Protein AF-A0A1I8JMA1-F1 (afdb_monomer_lite)

pLDDT: mean 85.87, std 7.34, range [54.97, 94.5]

Foldseek 3Di:
DDFPLVVQVVVCVVPVDHQPQWWKDFPHDIHHCVVGRGPDCVVVPDDPPGDIDIGGNNPFDWDQQAAQPPSDNPNVQTWTQAPLRHTHGQARLQVQLVVCLVVLHLWAAQPHDDPVDGPDGHRDTDDVVVSVVSHPDDPVRNVVSVVSNVVSVVVVD

Radius of gyration: 19.61 Å; chains: 1; bounding box: 49×27×53 Å

Structure (mmCIF, N/CA/C/O backbone):
data_AF-A0A1I8JMA1-F1
#
_entry.id   AF-A0A1I8JMA1-F1
#
loop_
_atom_site.group_PDB
_atom_site.id
_atom_site.type_symbol
_atom_site.label_ato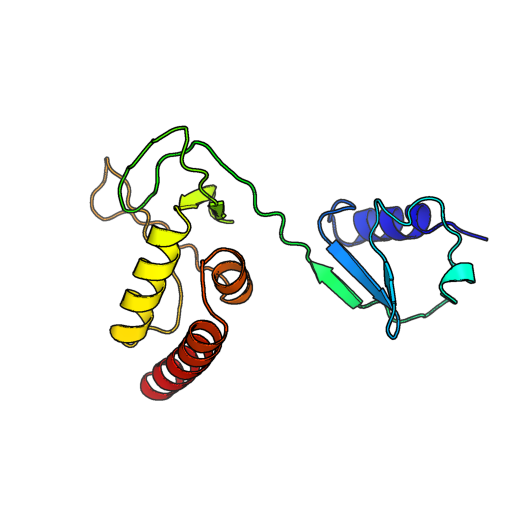m_id
_atom_site.label_alt_id
_atom_site.label_comp_id
_atom_site.label_asym_id
_atom_site.label_entity_id
_atom_site.label_seq_id
_atom_site.pdbx_PDB_ins_code
_atom_site.Cartn_x
_atom_site.Cartn_y
_atom_site.Cartn_z
_atom_site.occupancy
_atom_site.B_iso_or_equiv
_atom_site.auth_seq_id
_atom_site.auth_comp_id
_atom_site.auth_asym_id
_atom_site.auth_atom_id
_atom_site.pdbx_PDB_model_num
ATOM 1 N N . ASP A 1 1 ? -21.280 -0.198 33.972 1.00 77.19 1 ASP A N 1
ATOM 2 C CA . ASP A 1 1 ? -21.163 -0.026 32.520 1.00 77.19 1 ASP A CA 1
ATOM 3 C C . ASP A 1 1 ? -19.710 -0.253 32.118 1.00 77.19 1 ASP A C 1
ATOM 5 O O . ASP A 1 1 ? -18.840 0.169 32.873 1.00 77.19 1 ASP A O 1
ATOM 9 N N . ALA A 1 2 ? -19.449 -0.993 31.041 1.00 86.31 2 ALA A N 1
ATOM 10 C CA . ALA A 1 2 ? -18.079 -1.304 30.620 1.00 86.31 2 ALA A CA 1
ATOM 11 C C . ALA A 1 2 ? -17.525 -0.194 29.715 1.00 86.31 2 ALA A C 1
ATOM 13 O O . ALA A 1 2 ? -18.282 0.509 29.046 1.00 86.31 2 ALA A O 1
ATOM 14 N N . GLN A 1 3 ? -16.206 -0.015 29.721 1.00 92.31 3 GLN A N 1
ATOM 15 C CA . GLN A 1 3 ? -15.557 1.037 28.939 1.00 92.31 3 GLN A CA 1
ATOM 16 C C . GLN A 1 3 ? -15.124 0.517 27.566 1.00 92.31 3 GLN A C 1
ATOM 18 O O . GLN A 1 3 ? -14.961 -0.689 27.360 1.00 92.31 3 GLN A O 1
ATOM 23 N N . ILE A 1 4 ? -14.871 1.431 26.627 1.00 90.50 4 ILE A N 1
ATOM 24 C CA . ILE A 1 4 ? -14.329 1.090 25.304 1.00 90.50 4 ILE A CA 1
ATOM 25 C C . ILE A 1 4 ? -13.026 0.285 25.425 1.00 90.50 4 ILE A C 1
ATOM 27 O O . ILE A 1 4 ? -12.851 -0.696 24.704 1.00 90.50 4 ILE A O 1
ATOM 31 N N . LYS A 1 5 ? -12.144 0.601 26.383 1.00 91.50 5 LYS A N 1
ATOM 32 C CA . LYS A 1 5 ? -10.914 -0.183 26.605 1.00 91.50 5 LYS A CA 1
ATOM 33 C C . LYS A 1 5 ? -11.162 -1.658 26.943 1.00 91.50 5 LYS A C 1
ATOM 35 O O . LYS A 1 5 ? -10.370 -2.515 26.560 1.00 91.50 5 LYS A O 1
ATOM 40 N N . ASP A 1 6 ? -12.267 -1.973 27.623 1.00 91.69 6 ASP A N 1
ATOM 41 C CA . ASP A 1 6 ? -12.631 -3.358 27.940 1.00 91.69 6 ASP A CA 1
ATOM 42 C C . ASP A 1 6 ? -13.080 -4.124 26.694 1.00 91.69 6 ASP A C 1
ATOM 44 O O . ASP A 1 6 ? -12.821 -5.324 26.580 1.00 91.69 6 ASP A O 1
ATOM 48 N N . LEU A 1 7 ? -13.734 -3.432 25.755 1.00 89.19 7 LEU A N 1
ATOM 49 C CA . LEU A 1 7 ? -14.110 -3.981 24.456 1.00 89.19 7 LEU A CA 1
ATOM 50 C C . LEU A 1 7 ? -12.871 -4.251 23.594 1.00 89.19 7 LEU A C 1
ATOM 52 O O . LEU A 1 7 ? -12.722 -5.368 23.105 1.00 89.19 7 LEU A O 1
ATOM 56 N N . PHE A 1 8 ? -11.959 -3.282 23.470 1.00 89.25 8 PHE A N 1
ATOM 57 C CA . PHE A 1 8 ? -10.718 -3.450 22.703 1.00 89.25 8 PHE A CA 1
ATOM 58 C C . PHE A 1 8 ? -9.829 -4.568 23.258 1.00 89.25 8 PHE A C 1
ATOM 60 O O . PHE A 1 8 ? -9.324 -5.369 22.481 1.00 89.25 8 PHE A O 1
ATOM 67 N N . ARG A 1 9 ? -9.716 -4.706 24.587 1.00 90.62 9 ARG A N 1
ATOM 68 C CA . ARG A 1 9 ? -9.004 -5.837 25.207 1.00 90.62 9 ARG A CA 1
ATOM 69 C C . ARG A 1 9 ? -9.606 -7.189 24.811 1.00 90.62 9 ARG A C 1
ATOM 71 O O . ARG A 1 9 ? -8.887 -8.100 24.428 1.00 90.62 9 ARG A O 1
ATOM 78 N N . LYS A 1 10 ? -10.938 -7.317 24.843 1.00 88.94 10 LYS A N 1
ATOM 79 C CA . LYS A 1 10 ? -11.617 -8.551 24.406 1.00 88.94 10 LYS A CA 1
ATOM 80 C C . LYS A 1 10 ? -11.434 -8.837 22.918 1.00 88.94 10 LYS A C 1
ATOM 82 O O . LYS A 1 10 ? -11.500 -9.997 22.516 1.00 88.94 10 LYS A O 1
ATOM 87 N N . LEU A 1 11 ? -11.308 -7.796 22.099 1.00 87.19 11 LEU A N 1
ATOM 88 C CA . LEU A 1 11 ? -11.041 -7.947 20.675 1.00 87.19 11 LEU A CA 1
ATOM 89 C C . LEU A 1 11 ? -9.599 -8.388 20.447 1.00 87.19 11 LEU A C 1
ATOM 91 O O . LEU A 1 11 ? -9.413 -9.351 19.717 1.00 87.19 11 LEU A O 1
ATOM 95 N N . GLU A 1 12 ? -8.624 -7.792 21.133 1.00 86.44 12 GLU A N 1
AT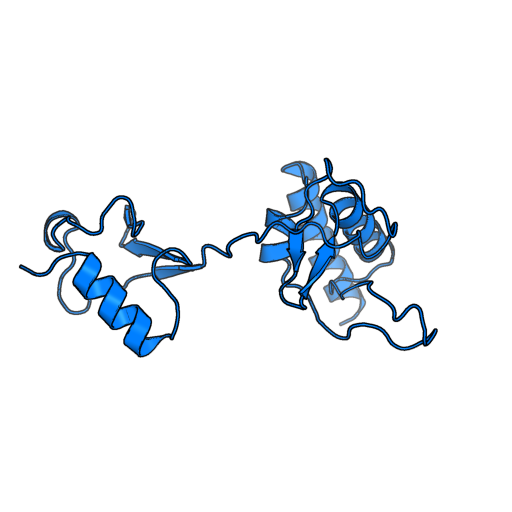OM 96 C CA . GLU A 1 12 ? -7.223 -8.232 21.112 1.00 86.44 12 GLU A CA 1
ATOM 97 C C . GLU A 1 12 ? -7.093 -9.713 21.501 1.00 86.44 12 GLU A C 1
ATOM 99 O O . GLU A 1 12 ? -6.481 -10.482 20.765 1.00 86.44 12 GLU A O 1
ATOM 104 N N . ASP A 1 13 ? -7.770 -10.159 22.565 1.00 85.88 13 ASP A N 1
ATOM 105 C CA . ASP A 1 13 ? -7.778 -11.572 22.982 1.00 85.88 13 ASP A CA 1
ATOM 106 C C . ASP A 1 13 ? -8.361 -12.521 21.913 1.00 85.88 13 ASP A C 1
ATOM 108 O O . ASP A 1 13 ? -8.010 -13.700 21.856 1.00 85.88 13 ASP A O 1
ATOM 112 N N . LYS A 1 14 ? -9.285 -12.032 21.076 1.00 83.38 14 LYS A N 1
ATOM 113 C CA . LYS A 1 14 ? -9.965 -12.832 20.043 1.00 83.38 14 LYS A CA 1
ATOM 114 C C . LYS A 1 14 ? -9.271 -12.800 18.687 1.00 83.38 14 LYS A C 1
ATOM 116 O O . LYS A 1 14 ? -9.319 -13.797 17.971 1.00 83.38 14 LYS A O 1
ATOM 121 N N . THR A 1 15 ? -8.717 -11.657 18.298 1.00 77.31 15 THR A N 1
ATOM 122 C CA . THR A 1 15 ? -8.167 -11.413 16.957 1.00 77.31 15 THR A CA 1
ATOM 123 C C . THR A 1 15 ? -6.642 -11.398 16.943 1.00 77.31 15 THR A C 1
ATOM 125 O O . THR A 1 15 ? -6.051 -11.575 15.883 1.00 77.31 15 THR A O 1
ATOM 128 N N . GLY A 1 16 ? -5.997 -11.183 18.094 1.00 76.00 16 GLY A N 1
ATOM 129 C CA . GLY A 1 16 ? -4.560 -10.932 18.208 1.00 76.00 16 GLY A CA 1
ATOM 130 C C . GLY A 1 16 ? -4.131 -9.532 17.752 1.00 76.00 16 GLY A C 1
ATOM 131 O O . GLY A 1 16 ? -2.934 -9.247 17.716 1.00 76.00 16 GLY A O 1
ATOM 132 N N . LEU A 1 17 ? -5.075 -8.660 17.382 1.00 75.44 17 LEU A N 1
ATOM 133 C CA . LEU A 1 17 ? -4.783 -7.308 16.908 1.00 75.44 17 LEU A CA 1
ATOM 134 C C . LEU A 1 17 ? -4.692 -6.335 18.080 1.00 75.44 17 LEU A C 1
ATOM 136 O O . LEU A 1 17 ? -5.620 -6.221 18.884 1.00 75.44 17 LEU A O 1
ATOM 140 N N . LYS A 1 18 ? -3.591 -5.585 18.131 1.00 77.62 18 LYS A N 1
ATOM 141 C CA . LYS A 1 18 ? -3.380 -4.566 19.160 1.00 77.62 18 LYS A CA 1
ATOM 142 C C . LYS A 1 18 ? -4.337 -3.383 18.969 1.00 77.62 18 LYS A C 1
ATOM 144 O O . LYS A 1 18 ? -4.576 -2.978 17.827 1.00 77.62 18 LYS A O 1
ATOM 149 N N . PRO A 1 19 ? -4.844 -2.783 20.060 1.00 77.62 19 PRO A N 1
ATOM 150 C CA . PRO A 1 19 ? -5.571 -1.520 19.986 1.00 77.62 19 PRO A CA 1
ATOM 151 C C . PRO A 1 19 ? -4.729 -0.447 19.277 1.00 77.62 19 PRO A C 1
ATOM 153 O O . PRO A 1 19 ? -3.531 -0.335 19.535 1.00 77.62 19 PRO A O 1
ATOM 156 N N . GLY A 1 20 ? -5.342 0.302 18.356 1.00 71.88 20 GLY A N 1
ATOM 157 C CA . GLY A 1 20 ? -4.656 1.284 17.502 1.00 71.88 20 GLY A CA 1
ATOM 158 C C . GLY A 1 20 ? -4.214 0.759 16.128 1.00 71.88 20 GLY A C 1
ATOM 159 O O . GLY A 1 20 ? -3.891 1.563 15.268 1.00 71.88 20 GLY A O 1
ATOM 160 N N . ALA A 1 21 ? -4.257 -0.558 15.886 1.00 70.69 21 ALA A N 1
ATOM 161 C CA . ALA A 1 21 ? -4.118 -1.135 14.539 1.00 70.69 21 ALA A CA 1
ATOM 162 C C . ALA A 1 21 ? -5.458 -1.209 13.780 1.00 70.69 21 ALA A C 1
ATOM 164 O O . ALA A 1 21 ? -5.545 -1.763 12.688 1.00 70.69 21 ALA A O 1
ATOM 165 N N . TYR A 1 22 ? -6.541 -0.754 14.407 1.00 77.25 22 TYR A N 1
ATOM 166 C CA . TYR A 1 22 ? -7.880 -0.739 13.841 1.00 77.25 22 TYR A CA 1
ATOM 167 C C . TYR A 1 22 ? -8.758 0.267 14.567 1.00 77.25 22 TYR A C 1
ATOM 169 O O . TYR A 1 22 ? -8.610 0.501 15.772 1.00 77.25 22 TYR A O 1
ATOM 177 N N . GLN A 1 23 ? -9.724 0.796 13.830 1.00 85.62 23 GLN A N 1
ATOM 178 C CA . GLN A 1 23 ? -10.853 1.537 14.363 1.00 85.62 23 GLN A CA 1
ATOM 179 C C . GLN A 1 23 ? -12.119 0.692 14.243 1.00 85.62 23 GLN A C 1
ATOM 181 O O . GLN A 1 23 ? -12.275 -0.119 13.327 1.00 85.62 23 GLN A O 1
ATOM 186 N N . MET A 1 24 ? -13.040 0.852 15.189 1.00 86.69 24 MET A N 1
ATOM 187 C CA . MET A 1 24 ? -14.337 0.187 15.102 1.00 86.69 24 MET A CA 1
ATOM 188 C C . MET A 1 24 ? -15.373 1.146 14.540 1.00 86.69 24 MET A C 1
ATOM 190 O O . MET A 1 24 ? -15.399 2.319 14.895 1.00 86.69 24 MET A O 1
ATOM 194 N N . VAL A 1 25 ? -16.282 0.639 13.725 1.00 86.75 25 VAL A N 1
ATOM 195 C CA . VAL A 1 25 ? -17.442 1.370 13.237 1.00 86.75 25 VAL A CA 1
ATOM 196 C C . VAL A 1 25 ? -18.691 0.688 13.774 1.00 86.75 25 VAL A C 1
ATOM 198 O O . VAL A 1 25 ? -18.929 -0.501 13.550 1.00 86.75 25 VAL A O 1
ATOM 201 N N . TYR A 1 26 ? -19.496 1.454 14.503 1.00 87.88 26 TYR A N 1
ATOM 202 C CA . TYR A 1 26 ? -20.807 1.037 14.980 1.00 87.88 26 TYR A CA 1
ATOM 203 C C . TYR A 1 26 ? -21.874 1.967 14.418 1.00 87.88 26 TYR A C 1
ATOM 205 O O . TYR A 1 26 ? -2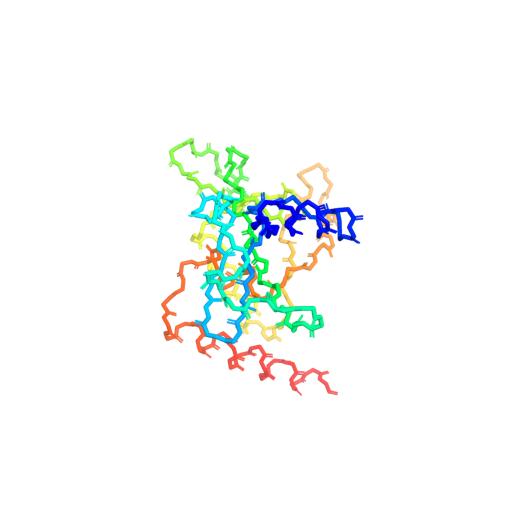1.884 3.164 14.716 1.00 87.88 26 TYR A O 1
ATOM 213 N N . VAL A 1 27 ? -22.787 1.410 13.619 1.00 85.44 27 VAL A N 1
ATOM 214 C CA . VAL A 1 27 ? -23.807 2.160 12.870 1.00 85.44 27 VAL A CA 1
ATOM 215 C C . VAL A 1 27 ? -23.148 3.212 11.966 1.00 85.44 27 VAL A C 1
ATOM 217 O O . VAL A 1 27 ? -22.734 2.887 10.860 1.00 85.44 27 VAL A O 1
ATOM 220 N N . SER A 1 28 ? -23.008 4.449 12.439 1.00 79.88 28 SER A N 1
ATOM 221 C CA . SER A 1 28 ? -22.371 5.570 11.738 1.00 79.88 28 SER A CA 1
ATOM 222 C C . SER A 1 28 ? -21.271 6.245 12.564 1.00 79.88 28 SER A C 1
ATOM 224 O O . SER A 1 28 ? -20.787 7.314 12.195 1.00 79.88 28 SER A O 1
ATOM 226 N N . LYS A 1 29 ? -20.908 5.665 13.713 1.00 84.88 29 LYS A N 1
ATOM 227 C CA . LYS A 1 29 ? -19.915 6.209 14.639 1.00 84.88 29 LYS A CA 1
ATOM 228 C C . LYS A 1 29 ? -18.616 5.428 14.522 1.00 84.88 29 LYS A C 1
ATOM 230 O O . LYS A 1 29 ? -18.608 4.214 14.723 1.00 84.88 29 LYS A O 1
ATOM 235 N N . THR A 1 30 ? -17.530 6.149 14.279 1.00 86.50 30 THR A N 1
ATOM 236 C CA . THR A 1 30 ? -16.172 5.618 14.381 1.00 86.50 30 THR A CA 1
ATOM 237 C C . THR A 1 30 ? -15.691 5.709 15.827 1.00 86.50 30 THR A C 1
ATOM 239 O O . THR A 1 30 ? -15.826 6.744 16.481 1.00 86.50 30 THR A O 1
ATOM 242 N N . ILE A 1 31 ? -15.143 4.611 16.331 1.00 88.56 31 ILE A N 1
ATOM 243 C CA . ILE A 1 31 ? -14.620 4.438 17.679 1.00 88.56 31 ILE A CA 1
ATOM 244 C C . ILE A 1 31 ? -13.136 4.105 17.542 1.00 88.56 31 ILE A C 1
ATOM 246 O O . ILE A 1 31 ? -12.748 2.948 17.385 1.00 88.56 31 ILE A O 1
ATOM 250 N N . ASP A 1 32 ? -12.319 5.151 17.591 1.00 87.69 32 ASP A N 1
ATOM 251 C CA . ASP A 1 32 ? -10.870 5.047 17.746 1.00 87.69 32 ASP A CA 1
ATOM 252 C C . ASP A 1 32 ? -10.487 4.726 19.202 1.00 87.69 32 ASP A C 1
ATOM 254 O O . ASP A 1 32 ? -11.117 5.239 20.133 1.00 87.69 32 ASP A O 1
ATOM 258 N N . PHE A 1 33 ? -9.464 3.893 19.406 1.00 86.38 33 PHE A N 1
ATOM 259 C CA . PHE A 1 33 ? -9.038 3.488 20.747 1.00 86.38 33 PHE A CA 1
ATOM 260 C C . PHE A 1 33 ? -8.478 4.662 21.554 1.00 86.38 33 PHE A C 1
ATOM 262 O O . PHE A 1 33 ? -8.915 4.882 22.685 1.00 86.38 33 PHE A O 1
ATOM 269 N N . GLU A 1 34 ? -7.550 5.444 21.000 1.00 84.69 34 GLU A N 1
ATOM 270 C CA . GLU A 1 34 ? -6.876 6.504 21.758 1.00 84.69 34 GLU A CA 1
ATOM 271 C C . GLU A 1 34 ? -7.828 7.637 22.138 1.00 84.69 34 GLU A C 1
ATOM 273 O O . GLU A 1 34 ? -7.764 8.160 23.254 1.00 84.69 34 GLU A O 1
ATOM 278 N N . GLN A 1 35 ? -8.764 7.970 21.253 1.00 84.44 35 GLN A N 1
ATOM 279 C CA . GLN A 1 35 ? -9.767 9.005 21.497 1.00 84.44 35 GLN A CA 1
ATOM 280 C C . GLN A 1 35 ? -10.865 8.572 22.477 1.00 84.44 35 GLN A C 1
ATOM 282 O O . GLN A 1 35 ? -11.528 9.426 23.077 1.00 84.44 35 GLN A O 1
ATOM 287 N N . HIS A 1 36 ? -11.110 7.265 22.621 1.00 91.56 36 HIS A N 1
ATOM 288 C CA . HIS A 1 36 ? -12.319 6.770 23.284 1.00 91.56 36 HIS A CA 1
ATOM 289 C C . HIS A 1 36 ? -12.096 5.755 24.400 1.00 91.56 36 HIS A C 1
ATOM 291 O O . HIS A 1 36 ? -13.079 5.392 25.038 1.00 91.56 36 HIS A O 1
ATOM 297 N N . LYS A 1 37 ? -10.864 5.324 24.690 1.00 87.50 37 LYS A N 1
ATOM 298 C CA . LYS A 1 37 ? -10.550 4.282 25.692 1.00 87.50 37 LYS A CA 1
ATOM 299 C C . LYS A 1 37 ? -11.248 4.448 27.046 1.00 87.50 37 LYS A C 1
ATOM 301 O O . LYS A 1 37 ? -11.670 3.449 27.630 1.00 87.50 37 LYS A O 1
ATOM 306 N N . ASP A 1 38 ? -11.406 5.686 27.514 1.00 90.62 38 ASP A N 1
ATOM 307 C CA . ASP A 1 38 ? -12.010 6.005 28.813 1.00 90.62 38 ASP A CA 1
ATOM 308 C C . ASP A 1 38 ? -13.524 6.259 28.753 1.00 90.62 38 ASP A C 1
ATOM 310 O O . ASP A 1 38 ? -14.172 6.368 29.796 1.00 90.62 38 ASP A O 1
ATOM 314 N N . LYS A 1 39 ? -14.107 6.315 27.551 1.00 91.38 39 LYS A N 1
ATOM 315 C CA . LYS A 1 39 ? -15.550 6.477 27.368 1.00 91.38 39 LYS A CA 1
ATOM 316 C C . LYS A 1 39 ? -16.297 5.178 27.641 1.00 91.38 39 LYS A C 1
ATOM 318 O O . LYS A 1 39 ? -15.782 4.065 27.487 1.00 91.38 39 LYS A O 1
ATOM 323 N N . HIS A 1 40 ? -17.546 5.349 28.028 1.00 91.31 40 HIS A N 1
ATOM 324 C CA . HIS A 1 40 ? -18.480 4.287 28.350 1.00 91.31 40 HIS A CA 1
ATOM 325 C C . HIS A 1 40 ? -19.159 3.724 27.092 1.00 91.31 40 HIS A C 1
ATOM 327 O O . HIS A 1 40 ? -19.496 4.471 26.171 1.00 91.31 40 HIS A O 1
ATOM 333 N N . LEU A 1 41 ? -19.388 2.406 27.031 1.00 86.94 41 LEU A N 1
ATOM 334 C CA . LEU A 1 41 ? -20.050 1.759 25.883 1.00 86.94 41 LEU A CA 1
ATOM 335 C C . LEU A 1 41 ? -21.456 2.330 25.649 1.00 86.94 41 LEU A C 1
ATOM 337 O O . LEU A 1 41 ? -21.884 2.496 24.502 1.00 86.94 41 LEU A O 1
ATOM 341 N N . THR A 1 42 ? -22.154 2.703 26.725 1.00 87.06 42 THR A N 1
ATOM 342 C CA . THR A 1 42 ? -23.485 3.318 26.647 1.00 87.06 42 THR A CA 1
ATOM 343 C C . THR A 1 42 ? -23.481 4.672 25.946 1.00 87.06 42 THR A C 1
ATOM 345 O O . THR A 1 42 ? -24.470 5.014 25.306 1.00 87.06 42 THR A O 1
ATOM 348 N N . GLU A 1 43 ? -22.379 5.429 25.974 1.00 87.06 43 GLU A N 1
ATOM 349 C CA . GLU A 1 43 ? -22.275 6.699 25.230 1.00 87.06 43 GLU A CA 1
ATOM 350 C C . GLU A 1 43 ? -22.381 6.465 23.713 1.00 87.06 43 GLU A C 1
ATOM 352 O O . GLU A 1 43 ? -22.960 7.254 22.955 1.00 87.06 43 GLU A O 1
ATOM 357 N N . PHE A 1 44 ? -21.898 5.311 23.259 1.00 85.75 44 PHE A N 1
ATOM 358 C CA . PHE A 1 44 ? -21.997 4.875 21.872 1.00 85.75 44 PHE A CA 1
ATOM 359 C C . PHE A 1 44 ? -23.284 4.108 21.575 1.00 85.75 44 PHE A C 1
ATOM 361 O O . PHE A 1 44 ? -23.561 3.872 20.403 1.00 85.75 44 PHE A O 1
ATOM 368 N N . HIS A 1 45 ? -24.108 3.834 22.595 1.00 86.38 45 HIS A N 1
ATOM 369 C CA . HIS A 1 45 ? -25.317 3.009 22.509 1.00 86.38 45 HIS A CA 1
ATOM 370 C C . HIS A 1 45 ? -24.992 1.579 22.046 1.00 86.38 45 HIS A C 1
ATOM 372 O O . HIS A 1 45 ? -25.710 0.983 21.242 1.00 86.38 45 HIS A O 1
ATOM 378 N N . LEU A 1 46 ? -23.856 1.060 22.521 1.00 84.69 46 LEU A N 1
ATOM 379 C CA . LEU A 1 46 ? -23.429 -0.312 22.281 1.00 84.69 46 LEU A CA 1
ATOM 380 C C . LEU A 1 46 ? -24.115 -1.242 23.279 1.00 84.69 46 LEU A C 1
ATOM 382 O O . LEU A 1 46 ? -23.866 -1.181 24.482 1.00 84.69 46 LEU A O 1
ATOM 386 N N . GLU A 1 47 ? -24.956 -2.124 22.756 1.00 83.25 47 GLU A N 1
ATOM 387 C CA . GLU A 1 47 ? -25.667 -3.147 23.518 1.00 83.25 47 GLU A CA 1
ATOM 388 C C . GLU A 1 47 ? -25.072 -4.540 23.271 1.00 83.25 47 GLU A C 1
ATOM 390 O O . GLU A 1 47 ? -24.283 -4.760 22.343 1.00 83.25 47 GLU A O 1
ATOM 395 N N . ASN A 1 48 ? -25.469 -5.518 24.086 1.00 78.94 48 ASN A N 1
ATOM 396 C CA . ASN A 1 48 ? -25.130 -6.914 23.819 1.00 78.94 48 ASN A CA 1
ATOM 397 C C . ASN A 1 48 ? -25.659 -7.329 22.438 1.00 78.94 48 ASN A C 1
ATOM 399 O O . ASN A 1 48 ? -26.786 -7.005 22.083 1.00 78.94 48 ASN A O 1
ATOM 403 N N . HIS A 1 49 ? -24.846 -8.076 21.685 1.00 81.69 49 HIS A N 1
ATOM 404 C CA . HIS A 1 49 ? -25.122 -8.486 20.297 1.00 81.69 49 HIS A CA 1
ATOM 405 C C . HIS A 1 49 ? -25.096 -7.359 19.250 1.00 81.69 49 HIS A C 1
ATOM 407 O O . HIS A 1 49 ? -25.522 -7.572 18.117 1.00 81.69 49 HIS A O 1
ATOM 413 N N . SER A 1 50 ? -24.544 -6.189 19.584 1.00 84.38 50 SER A N 1
ATOM 414 C CA . SER A 1 50 ? -24.245 -5.155 18.589 1.00 84.38 50 SER A CA 1
ATOM 415 C C . SER A 1 50 ? -23.250 -5.656 17.540 1.00 84.38 50 SER A C 1
ATOM 417 O O . SER A 1 50 ? -22.229 -6.259 17.877 1.00 84.38 50 SER A O 1
ATOM 419 N N . ASN A 1 51 ? -23.521 -5.352 16.269 1.00 86.81 51 ASN A N 1
ATOM 420 C CA . ASN A 1 51 ? -22.591 -5.617 15.175 1.00 86.81 51 ASN A CA 1
ATOM 421 C C . ASN A 1 51 ? -21.575 -4.478 15.073 1.00 86.81 51 ASN A C 1
ATOM 423 O O . ASN A 1 51 ? -21.937 -3.337 14.789 1.00 86.81 51 ASN A O 1
ATOM 427 N N . LEU A 1 52 ? -20.308 -4.806 15.302 1.00 87.69 52 LEU A N 1
ATOM 428 C CA . LEU A 1 52 ? -19.172 -3.903 15.167 1.00 87.69 52 LEU A CA 1
ATOM 429 C C . LEU A 1 52 ? -18.436 -4.246 13.874 1.00 87.69 52 LEU A C 1
ATOM 431 O O . LEU A 1 52 ? -18.044 -5.397 13.677 1.00 87.69 52 LEU A O 1
ATOM 435 N N . PHE A 1 53 ? -18.233 -3.257 13.013 1.00 85.12 53 PHE A N 1
ATOM 436 C CA . PHE A 1 53 ? -17.319 -3.385 11.886 1.00 85.12 53 PHE A CA 1
ATOM 437 C C . PHE A 1 53 ? -15.925 -2.984 12.348 1.00 85.12 53 PHE A C 1
ATOM 439 O O . PHE A 1 53 ? -15.759 -1.959 12.999 1.00 85.12 53 PHE A O 1
ATOM 446 N N . MET A 1 54 ? -14.929 -3.804 12.044 1.00 82.88 54 MET A N 1
ATOM 447 C CA . MET A 1 54 ? -13.534 -3.500 12.332 1.00 82.88 54 MET A CA 1
ATOM 448 C C . MET A 1 54 ? -12.883 -3.034 11.038 1.00 82.88 54 MET A C 1
ATOM 450 O O . MET A 1 54 ? -12.830 -3.790 10.070 1.00 82.88 54 MET A O 1
ATOM 454 N N . GLU A 1 55 ? -12.424 -1.793 11.020 1.00 78.81 55 GLU A N 1
ATOM 455 C CA . GLU A 1 55 ? -11.650 -1.231 9.924 1.00 78.81 55 GLU A CA 1
ATOM 456 C C . GLU A 1 55 ? -10.189 -1.225 10.359 1.00 78.81 55 GLU A C 1
ATOM 458 O O . GLU A 1 55 ? -9.825 -0.545 11.318 1.00 78.81 55 GLU A O 1
ATOM 463 N N . LEU A 1 56 ? -9.375 -2.053 9.705 1.00 70.50 56 LEU A N 1
ATOM 464 C CA . LEU A 1 56 ? -7.948 -2.131 9.984 1.00 70.50 56 LEU A CA 1
ATOM 465 C C . LEU A 1 56 ? -7.315 -0.788 9.642 1.00 70.50 56 LEU A C 1
ATOM 467 O O . LEU A 1 56 ? -7.371 -0.315 8.507 1.00 70.50 56 LEU A O 1
ATOM 471 N N . ASP A 1 57 ? -6.713 -0.184 10.653 1.00 63.41 57 ASP A N 1
ATOM 472 C CA . ASP A 1 57 ? -5.847 0.950 10.473 1.00 63.41 57 ASP A CA 1
ATOM 473 C C . ASP A 1 57 ? -4.480 0.335 10.205 1.00 63.41 57 ASP A C 1
ATOM 475 O O . ASP A 1 57 ? -3.691 0.110 11.118 1.00 63.41 57 ASP A O 1
ATOM 479 N N . ASP A 1 58 ? -4.263 -0.088 8.957 1.00 58.66 58 ASP A N 1
ATOM 480 C CA . ASP A 1 58 ? -2.985 -0.650 8.532 1.00 58.66 58 ASP A CA 1
ATOM 481 C C . ASP A 1 58 ? -1.906 0.411 8.777 1.00 58.66 58 ASP A C 1
ATOM 483 O O . ASP A 1 58 ? -1.718 1.329 7.970 1.00 58.66 58 ASP A O 1
ATOM 487 N N . CYS A 1 59 ? -1.265 0.335 9.946 1.00 54.97 59 CYS A N 1
ATOM 488 C CA . CYS A 1 59 ? -0.246 1.270 10.378 1.00 54.97 59 CYS A CA 1
ATOM 489 C C . CYS A 1 59 ? 0.844 1.287 9.314 1.00 54.97 59 CYS A C 1
ATOM 491 O O . CYS A 1 59 ? 1.559 0.304 9.116 1.00 54.97 59 CYS A O 1
ATOM 493 N N . VAL A 1 60 ? 0.965 2.416 8.623 1.00 65.69 60 VAL A N 1
ATOM 494 C CA . VAL A 1 60 ? 2.065 2.648 7.697 1.00 65.69 60 VAL A CA 1
ATOM 495 C C . VAL A 1 60 ? 3.325 2.798 8.536 1.00 65.69 60 VAL A C 1
ATOM 497 O O . VAL A 1 60 ? 3.616 3.873 9.062 1.00 65.69 60 VAL A O 1
ATOM 500 N N . GLU A 1 61 ? 4.058 1.702 8.710 1.00 77.44 61 GLU A N 1
ATOM 501 C CA . GLU A 1 61 ? 5.376 1.747 9.327 1.00 77.44 61 GLU A CA 1
ATOM 502 C C . GLU A 1 61 ? 6.325 2.467 8.368 1.00 77.44 61 GLU A C 1
ATOM 504 O O . GLU A 1 61 ? 6.590 1.997 7.263 1.00 77.44 61 GLU A O 1
ATOM 509 N N . LEU A 1 62 ? 6.831 3.627 8.782 1.00 83.12 62 LEU A N 1
ATOM 510 C CA . LEU A 1 62 ? 7.897 4.306 8.056 1.00 83.12 62 LEU A CA 1
ATOM 511 C C . LEU A 1 62 ? 9.240 3.689 8.443 1.00 83.12 62 LEU A C 1
ATOM 513 O O . LEU A 1 62 ? 9.444 3.282 9.588 1.00 83.12 62 LEU A O 1
ATOM 517 N N . THR A 1 63 ? 10.151 3.603 7.485 1.00 85.69 63 THR A N 1
ATOM 518 C CA . THR A 1 63 ? 11.452 2.968 7.682 1.00 85.69 63 THR A CA 1
ATOM 519 C C . THR A 1 63 ? 12.555 3.703 6.934 1.00 85.69 63 THR A C 1
ATOM 521 O O . THR A 1 63 ? 12.314 4.289 5.879 1.00 85.69 63 THR A O 1
ATOM 524 N N . ASP A 1 64 ? 13.766 3.617 7.485 1.00 86.69 64 ASP A N 1
ATOM 525 C CA . ASP A 1 64 ? 15.002 4.138 6.892 1.00 86.69 64 ASP A CA 1
ATOM 526 C C . ASP A 1 64 ? 15.712 3.085 6.018 1.00 86.69 64 ASP A C 1
ATOM 528 O O . ASP A 1 64 ? 16.847 3.283 5.589 1.00 86.69 64 ASP A O 1
ATOM 532 N N . LEU A 1 65 ? 15.083 1.925 5.788 1.00 88.00 65 LEU A N 1
ATOM 533 C CA . LEU A 1 65 ? 15.583 0.941 4.829 1.00 88.00 65 LEU A CA 1
ATOM 534 C C . LEU A 1 65 ? 15.581 1.536 3.411 1.00 88.00 65 LEU A C 1
ATOM 536 O O . LEU A 1 65 ? 14.672 2.303 3.090 1.00 88.00 65 LEU A O 1
ATOM 540 N N . PRO A 1 66 ? 16.544 1.158 2.552 1.00 88.44 66 PRO A N 1
ATOM 541 C CA . PRO A 1 66 ? 16.630 1.686 1.196 1.00 88.44 66 PRO A CA 1
ATOM 542 C C . PRO A 1 66 ? 15.401 1.315 0.363 1.00 88.44 66 PRO A C 1
ATOM 544 O O . PRO A 1 66 ? 14.788 0.260 0.560 1.00 88.44 66 PRO A O 1
ATOM 547 N N . ASP A 1 67 ? 15.066 2.173 -0.598 1.00 90.94 67 ASP A N 1
ATOM 548 C CA . ASP A 1 67 ? 14.014 1.905 -1.576 1.00 90.94 67 ASP A CA 1
ATOM 549 C C . ASP A 1 67 ? 14.354 0.648 -2.387 1.00 90.94 67 ASP A C 1
ATOM 551 O O . ASP A 1 67 ? 15.420 0.544 -2.986 1.00 90.94 67 ASP A O 1
ATOM 555 N N . MET A 1 68 ? 13.444 -0.322 -2.428 1.00 90.75 68 MET A N 1
ATOM 556 C CA . MET A 1 68 ? 13.703 -1.606 -3.085 1.00 90.75 68 MET A CA 1
ATOM 557 C C . MET A 1 68 ? 13.849 -1.545 -4.618 1.00 90.75 68 MET A C 1
ATOM 559 O O . MET A 1 68 ? 14.263 -2.537 -5.217 1.00 90.75 68 MET A O 1
ATOM 563 N N . ILE A 1 69 ? 13.471 -0.437 -5.263 1.00 89.44 69 ILE A N 1
ATOM 564 C CA . ILE A 1 69 ? 13.586 -0.218 -6.712 1.00 89.44 69 ILE A CA 1
ATOM 565 C C . ILE A 1 69 ? 14.797 0.660 -7.018 1.00 89.44 69 ILE A C 1
ATOM 567 O O . ILE A 1 69 ? 15.627 0.295 -7.851 1.00 89.44 69 ILE A O 1
ATOM 571 N N . THR A 1 70 ? 14.884 1.829 -6.384 1.00 88.56 70 THR A N 1
ATOM 572 C CA . THR A 1 70 ? 15.934 2.814 -6.684 1.00 88.56 70 THR A CA 1
ATOM 573 C C . THR A 1 70 ? 17.213 2.574 -5.887 1.00 88.56 70 THR A C 1
ATOM 575 O O . THR A 1 70 ? 18.254 3.108 -6.264 1.00 88.56 70 THR A O 1
ATOM 578 N N . TRP A 1 71 ? 17.149 1.765 -4.822 1.00 86.19 71 TRP A N 1
ATOM 579 C CA . TRP A 1 71 ? 18.207 1.569 -3.821 1.00 86.19 71 TRP A CA 1
ATOM 580 C C . TRP A 1 71 ? 18.648 2.854 -3.122 1.00 86.19 71 TRP A C 1
ATOM 582 O O . TRP A 1 71 ? 19.687 2.878 -2.469 1.00 86.19 71 TRP A O 1
ATOM 592 N N . ASP A 1 72 ? 17.842 3.906 -3.244 1.00 85.38 72 ASP A N 1
ATOM 593 C CA . ASP A 1 72 ? 18.061 5.169 -2.567 1.00 85.38 72 ASP A CA 1
ATOM 594 C C . ASP A 1 72 ? 17.881 4.989 -1.055 1.00 85.38 72 ASP A C 1
ATOM 596 O O . ASP A 1 72 ? 16.864 4.450 -0.605 1.00 85.38 72 ASP A O 1
ATOM 600 N N . ASP A 1 73 ? 18.878 5.428 -0.291 1.00 84.50 73 ASP A N 1
ATOM 601 C CA . ASP A 1 73 ? 18.950 5.359 1.168 1.00 84.50 73 ASP A CA 1
ATOM 602 C C . ASP A 1 73 ? 18.921 6.748 1.822 1.00 84.50 73 ASP A C 1
ATOM 604 O O . ASP A 1 73 ? 19.256 6.876 3.004 1.00 84.50 73 ASP A O 1
ATOM 608 N N . ASP A 1 74 ? 18.490 7.783 1.080 1.00 82.75 74 ASP A N 1
ATOM 609 C CA . ASP A 1 74 ? 18.327 9.133 1.616 1.00 82.75 74 ASP A CA 1
ATOM 610 C C . ASP A 1 74 ? 17.517 9.097 2.920 1.00 82.75 74 ASP A C 1
ATOM 612 O O . ASP A 1 74 ? 16.371 8.635 2.952 1.00 82.75 74 ASP A O 1
ATOM 616 N N . LYS A 1 75 ? 18.145 9.573 3.998 1.00 74.19 75 LYS A N 1
ATOM 617 C CA . LYS A 1 75 ? 17.602 9.566 5.361 1.00 74.19 75 LYS A CA 1
ATOM 618 C C . LYS A 1 75 ? 16.499 10.598 5.547 1.00 74.19 75 LYS A C 1
ATOM 620 O O . LYS A 1 75 ? 15.709 10.474 6.482 1.00 74.19 75 LYS A O 1
ATOM 625 N N . ASP A 1 76 ? 16.442 11.597 4.671 1.00 76.88 76 ASP A N 1
ATOM 626 C CA . ASP A 1 76 ? 15.385 12.603 4.681 1.00 76.88 76 ASP A CA 1
ATOM 627 C C . ASP A 1 76 ? 14.128 12.104 3.937 1.00 76.88 76 ASP A C 1
ATOM 629 O O . ASP A 1 76 ? 13.009 12.556 4.210 1.00 76.88 76 ASP A O 1
ATOM 633 N N . GLY A 1 77 ? 14.282 11.110 3.053 1.00 74.81 77 GLY A N 1
ATOM 634 C CA . GLY A 1 77 ? 13.194 10.446 2.338 1.00 74.81 77 GLY A CA 1
ATOM 635 C C . GLY A 1 77 ? 12.526 9.354 3.174 1.00 74.81 77 GLY A C 1
ATOM 636 O O . GLY A 1 77 ? 13.060 8.258 3.334 1.00 74.81 77 GLY A O 1
ATOM 637 N N . LYS A 1 78 ? 11.316 9.605 3.689 1.00 77.94 78 LYS A N 1
ATOM 638 C CA . LYS A 1 78 ? 10.560 8.574 4.423 1.00 77.94 78 LYS A CA 1
ATOM 639 C C . LYS A 1 78 ? 9.955 7.549 3.466 1.00 77.94 78 LYS A C 1
ATOM 641 O O . LYS A 1 78 ? 9.202 7.909 2.564 1.00 77.94 78 LYS A O 1
ATOM 646 N N . ARG A 1 79 ? 10.220 6.266 3.714 1.00 89.12 79 ARG A N 1
ATOM 647 C CA . ARG A 1 79 ? 9.719 5.144 2.904 1.00 89.12 79 ARG A CA 1
ATOM 648 C C . ARG A 1 79 ? 8.714 4.325 3.694 1.00 89.12 79 ARG A C 1
ATOM 650 O O . ARG A 1 79 ? 8.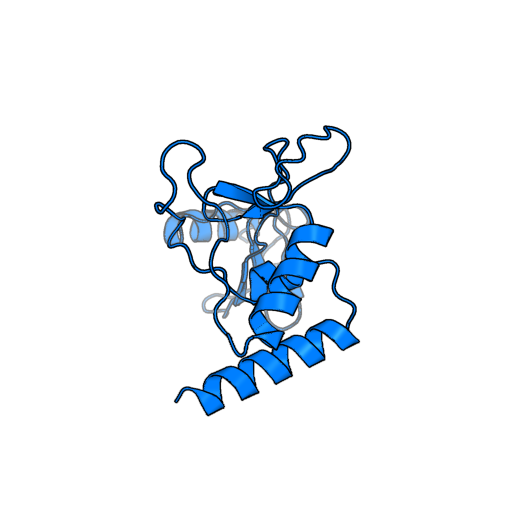847 4.175 4.909 1.00 89.12 79 ARG A O 1
ATOM 657 N N . ALA A 1 80 ? 7.713 3.793 3.005 1.00 88.12 80 ALA A N 1
ATOM 658 C CA . ALA A 1 80 ? 6.740 2.900 3.613 1.00 88.12 80 ALA A CA 1
ATOM 659 C C . ALA A 1 80 ? 7.296 1.475 3.647 1.00 88.12 80 ALA A C 1
ATOM 661 O O . ALA A 1 80 ? 7.792 0.960 2.642 1.00 88.12 80 ALA A O 1
ATOM 662 N N . LYS A 1 81 ? 7.197 0.828 4.805 1.00 89.31 81 LYS A N 1
ATOM 663 C CA . LYS A 1 81 ? 7.525 -0.580 4.987 1.00 89.31 81 LYS A CA 1
ATOM 664 C C . LYS A 1 81 ? 6.307 -1.422 4.633 1.00 89.31 81 LYS A C 1
ATOM 666 O O . LYS A 1 81 ? 5.266 -1.358 5.283 1.00 89.31 81 LYS A O 1
ATOM 671 N N . MET A 1 82 ? 6.452 -2.224 3.590 1.00 88.81 82 MET A N 1
ATOM 672 C CA . MET A 1 82 ? 5.406 -3.117 3.108 1.00 88.81 82 MET A CA 1
ATOM 673 C C . MET A 1 82 ? 5.236 -4.315 4.058 1.00 88.81 82 MET A C 1
ATOM 675 O O . MET A 1 82 ? 6.183 -4.668 4.765 1.00 88.81 82 MET A O 1
ATOM 679 N N . PRO A 1 83 ? 4.091 -5.028 4.032 1.00 85.06 83 PRO A N 1
ATOM 680 C CA . PRO A 1 83 ? 3.869 -6.209 4.879 1.00 85.06 83 PRO A CA 1
ATOM 681 C C . PRO A 1 83 ? 4.915 -7.322 4.711 1.00 85.06 83 PRO A C 1
ATOM 683 O O . PRO A 1 83 ? 5.152 -8.102 5.626 1.00 85.06 83 PRO A O 1
ATOM 686 N N . CYS A 1 84 ? 5.574 -7.388 3.549 1.00 88.62 84 CYS A N 1
ATOM 687 C CA . CYS A 1 84 ? 6.682 -8.310 3.295 1.00 88.62 84 CYS A CA 1
ATOM 688 C C . CYS A 1 84 ? 8.017 -7.892 3.941 1.00 88.62 84 CYS A C 1
ATOM 690 O O . CYS A 1 84 ? 8.992 -8.628 3.832 1.00 88.62 84 CYS A O 1
ATOM 692 N N . GLY A 1 85 ? 8.072 -6.726 4.591 1.00 88.56 85 GLY A N 1
ATOM 693 C CA . GLY A 1 85 ? 9.243 -6.179 5.278 1.00 88.56 85 GLY A CA 1
ATOM 694 C C . GLY A 1 85 ? 10.119 -5.252 4.431 1.00 88.56 85 GLY A C 1
ATOM 695 O O . GLY A 1 85 ? 10.962 -4.559 4.993 1.00 88.56 85 GLY A O 1
ATOM 696 N N . HIS A 1 86 ? 9.916 -5.201 3.112 1.00 91.94 86 HIS A N 1
ATOM 697 C CA . HIS A 1 86 ? 10.685 -4.338 2.211 1.00 91.94 86 HIS A CA 1
ATOM 698 C C . HIS A 1 86 ? 10.149 -2.904 2.182 1.00 91.94 86 HIS A C 1
ATOM 700 O O . HIS A 1 86 ? 8.948 -2.679 2.337 1.00 91.94 86 HIS A O 1
ATOM 706 N N . ALA A 1 87 ? 11.038 -1.944 1.936 1.00 92.50 87 ALA A N 1
ATOM 707 C CA . ALA A 1 87 ? 10.718 -0.524 1.913 1.00 92.50 87 ALA A CA 1
ATOM 708 C C . ALA A 1 87 ? 10.597 0.026 0.492 1.00 92.50 87 ALA A C 1
ATOM 710 O O . ALA A 1 87 ? 11.352 -0.360 -0.401 1.00 92.50 87 ALA A O 1
ATOM 711 N N . ILE A 1 88 ? 9.654 0.939 0.283 1.00 92.00 88 ILE A N 1
ATOM 712 C CA . ILE A 1 88 ? 9.486 1.644 -0.988 1.00 92.00 88 ILE A CA 1
ATOM 713 C C . ILE A 1 88 ? 9.059 3.087 -0.742 1.00 92.00 88 ILE A C 1
ATOM 715 O O . ILE A 1 88 ? 8.234 3.372 0.133 1.00 92.00 88 ILE A O 1
ATOM 719 N N . GLY A 1 89 ? 9.656 4.004 -1.496 1.00 90.06 89 GLY A N 1
ATOM 720 C CA . GLY A 1 89 ? 9.277 5.406 -1.514 1.00 90.06 89 GLY A CA 1
ATOM 721 C C . GLY A 1 89 ? 7.886 5.594 -2.129 1.00 90.06 89 GLY A C 1
ATOM 722 O O . GLY A 1 89 ? 7.513 4.839 -3.035 1.00 90.06 89 GLY A O 1
ATOM 723 N N . PRO A 1 90 ? 7.102 6.585 -1.677 1.00 86.56 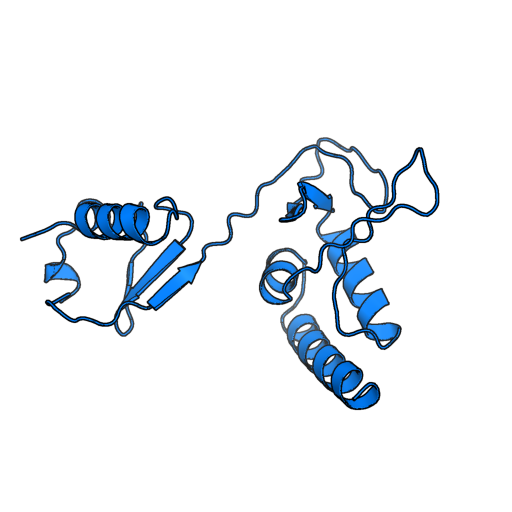90 PRO A N 1
ATOM 724 C CA . PRO A 1 90 ? 5.768 6.838 -2.218 1.00 86.56 90 PRO A CA 1
ATOM 725 C C . PRO A 1 90 ? 5.764 7.080 -3.739 1.00 86.56 90 PRO A C 1
ATOM 727 O O . PRO A 1 90 ? 4.901 6.556 -4.445 1.00 86.56 90 PRO A O 1
ATOM 730 N N . GLU A 1 91 ? 6.752 7.807 -4.268 1.00 87.19 91 GLU A N 1
ATOM 731 C CA . GLU A 1 91 ? 6.905 8.084 -5.702 1.00 87.19 91 GLU A CA 1
ATOM 732 C C . GLU A 1 91 ? 7.274 6.825 -6.503 1.00 87.19 91 GLU A C 1
ATOM 734 O O . GLU A 1 91 ? 6.708 6.571 -7.576 1.00 87.19 91 GLU A O 1
ATOM 739 N N . SER A 1 92 ? 8.195 6.013 -5.969 1.00 91.50 92 SER A N 1
ATOM 740 C CA . SER A 1 92 ? 8.595 4.722 -6.543 1.00 91.50 92 SER A CA 1
ATOM 741 C C . SER A 1 92 ? 7.413 3.758 -6.598 1.00 91.50 92 SER A C 1
ATOM 743 O O . SER A 1 92 ? 7.195 3.104 -7.619 1.00 91.50 92 SER A O 1
ATOM 745 N N . LEU A 1 93 ? 6.612 3.705 -5.528 1.00 91.50 93 LEU A N 1
ATOM 746 C CA . LEU A 1 93 ? 5.421 2.866 -5.447 1.00 91.50 93 LEU A CA 1
ATOM 747 C C . LEU A 1 93 ? 4.388 3.276 -6.498 1.00 91.50 93 LEU A C 1
ATOM 749 O O . LEU A 1 93 ? 3.933 2.421 -7.258 1.00 91.50 93 LEU A O 1
ATOM 753 N N . THR A 1 94 ? 4.066 4.570 -6.592 1.00 90.94 94 THR A N 1
ATOM 754 C CA . THR A 1 94 ? 3.144 5.085 -7.615 1.00 90.94 94 THR A CA 1
ATOM 755 C C . THR A 1 94 ? 3.619 4.695 -9.016 1.00 90.94 94 THR A C 1
ATOM 757 O O . THR A 1 94 ? 2.875 4.064 -9.772 1.00 90.94 94 THR A O 1
ATOM 760 N N . SER A 1 95 ? 4.879 4.991 -9.344 1.00 92.00 95 SER A N 1
ATOM 761 C CA . SER A 1 95 ? 5.458 4.721 -10.668 1.00 92.00 95 SER A CA 1
ATOM 762 C C . SER A 1 95 ? 5.459 3.228 -11.013 1.00 92.00 95 SER A C 1
ATOM 764 O O . SER A 1 95 ? 5.114 2.834 -12.131 1.00 92.00 95 SER A O 1
ATOM 766 N N . TYR A 1 96 ? 5.793 2.379 -10.042 1.00 93.19 96 TYR A N 1
ATOM 767 C CA . TYR A 1 96 ? 5.776 0.930 -10.202 1.00 93.19 96 TYR A CA 1
ATOM 768 C C . TYR A 1 96 ? 4.365 0.396 -10.468 1.00 93.19 96 TYR A C 1
ATOM 770 O O . TYR A 1 96 ? 4.156 -0.382 -11.403 1.00 93.19 96 TYR A O 1
ATOM 778 N N . CYS A 1 97 ? 3.379 0.846 -9.692 1.00 92.56 97 CYS A N 1
ATOM 779 C CA . CYS A 1 97 ? 1.991 0.435 -9.866 1.00 92.56 97 CYS A CA 1
ATOM 780 C C . CYS A 1 97 ? 1.431 0.858 -11.230 1.00 92.56 97 CYS A C 1
ATOM 782 O O . CYS A 1 97 ? 0.770 0.046 -11.879 1.00 92.56 97 CYS A O 1
ATOM 784 N N . HIS A 1 98 ? 1.754 2.066 -11.706 1.00 93.00 98 HIS A N 1
ATOM 785 C CA . HIS A 1 98 ? 1.434 2.486 -13.074 1.00 93.00 98 HIS A CA 1
ATOM 786 C C . HIS A 1 98 ? 2.000 1.505 -14.106 1.00 93.00 98 HIS A C 1
ATOM 788 O O . HIS A 1 98 ? 1.251 0.974 -14.926 1.00 93.00 98 HIS A O 1
ATOM 794 N N . SER A 1 99 ? 3.297 1.196 -14.016 1.00 93.81 99 SER A N 1
ATOM 795 C CA . SER A 1 99 ? 3.969 0.281 -14.945 1.00 93.81 99 SER A CA 1
ATOM 796 C C . SER A 1 99 ? 3.337 -1.119 -14.966 1.00 93.81 99 SER A C 1
ATOM 798 O O . SER A 1 99 ? 3.135 -1.706 -16.034 1.00 93.81 99 SER A O 1
ATOM 800 N N . LEU A 1 100 ? 2.960 -1.660 -13.803 1.00 93.81 100 LEU A N 1
ATOM 801 C CA . LEU A 1 100 ? 2.274 -2.952 -13.725 1.00 93.81 100 LEU A CA 1
ATOM 802 C C . LEU A 1 100 ? 0.920 -2.928 -14.441 1.00 93.81 100 LEU A C 1
ATOM 804 O O . LEU A 1 100 ? 0.625 -3.825 -15.233 1.00 93.81 100 LEU A O 1
ATOM 808 N N . LEU A 1 101 ? 0.105 -1.908 -14.184 1.00 94.12 101 LEU A N 1
ATOM 809 C CA . LEU A 1 101 ? -1.223 -1.807 -14.784 1.00 94.12 101 LEU A CA 1
ATOM 810 C C . LEU A 1 101 ? -1.149 -1.546 -16.295 1.00 94.12 101 LEU A C 1
ATOM 812 O O . LEU A 1 101 ? -1.923 -2.128 -17.054 1.00 94.12 101 LEU A O 1
ATOM 816 N N . ASP A 1 102 ? -0.187 -0.743 -16.747 1.00 93.62 102 ASP A N 1
ATOM 817 C CA . ASP A 1 102 ? 0.029 -0.457 -18.170 1.00 93.62 102 ASP A CA 1
ATOM 818 C C . ASP A 1 102 ? 0.522 -1.683 -18.948 1.00 93.62 102 ASP A C 1
ATOM 820 O O . ASP A 1 102 ? 0.187 -1.859 -20.119 1.00 93.62 102 ASP A O 1
ATOM 824 N N . THR A 1 103 ? 1.256 -2.584 -18.289 1.00 93.31 103 THR A N 1
ATOM 825 C CA . THR A 1 103 ? 1.685 -3.868 -18.874 1.00 93.31 103 THR A CA 1
ATOM 826 C C . THR A 1 103 ? 0.604 -4.953 -18.826 1.00 93.31 103 THR A C 1
ATOM 828 O O . THR A 1 103 ? 0.875 -6.114 -19.139 1.00 93.31 103 THR A O 1
ATOM 831 N N . GLY A 1 104 ? -0.630 -4.602 -18.454 1.00 92.38 104 GLY A N 1
ATOM 832 C CA . GLY A 1 104 ? -1.759 -5.530 -18.435 1.00 92.38 104 GLY A CA 1
ATOM 833 C C . GLY A 1 104 ? -1.817 -6.422 -17.192 1.00 92.38 104 GLY A C 1
ATOM 834 O O . GLY A 1 104 ? -2.563 -7.402 -17.174 1.00 92.38 104 GLY A O 1
ATOM 835 N N . ARG A 1 105 ? -1.029 -6.135 -16.148 1.00 92.88 105 ARG A N 1
ATOM 836 C CA . ARG A 1 105 ? -1.083 -6.875 -14.877 1.00 92.88 105 ARG A CA 1
ATOM 837 C C . ARG A 1 105 ? -2.154 -6.272 -13.970 1.00 92.88 105 ARG A C 1
ATOM 839 O O . ARG A 1 105 ? -2.465 -5.094 -14.063 1.00 92.88 105 ARG A O 1
ATOM 846 N N . TYR A 1 106 ? -2.723 -7.084 -13.085 1.00 91.69 106 TYR A N 1
ATOM 847 C CA . TYR A 1 106 ? -3.711 -6.645 -12.082 1.00 91.69 106 TYR A CA 1
ATOM 848 C C . TYR A 1 106 ? -3.331 -7.049 -10.650 1.00 91.69 106 TYR A C 1
ATOM 850 O O . TYR A 1 106 ? -4.031 -6.699 -9.708 1.00 91.69 106 TYR A O 1
ATOM 858 N N . ARG A 1 107 ? -2.238 -7.806 -10.490 1.00 91.06 107 ARG A N 1
ATOM 859 C CA . ARG A 1 107 ? -1.689 -8.225 -9.195 1.00 91.06 107 ARG A CA 1
ATOM 860 C C . ARG A 1 107 ? -0.443 -7.406 -8.909 1.00 91.06 107 ARG A C 1
ATOM 862 O O . ARG A 1 107 ? 0.428 -7.310 -9.778 1.00 91.06 107 ARG A O 1
ATOM 869 N N . PHE A 1 108 ? -0.356 -6.857 -7.706 1.00 92.31 108 PHE A N 1
ATOM 870 C CA . PHE A 1 108 ? 0.799 -6.095 -7.250 1.00 92.31 108 PHE A CA 1
ATOM 871 C C . PHE A 1 108 ? 1.730 -7.037 -6.499 1.00 92.31 108 PHE A C 1
ATOM 873 O O . PHE A 1 108 ? 1.399 -7.501 -5.416 1.00 92.31 108 PHE A O 1
ATOM 880 N N . LEU A 1 109 ? 2.872 -7.366 -7.094 1.00 92.25 109 LEU A N 1
ATOM 881 C CA . LEU A 1 109 ? 3.892 -8.184 -6.442 1.00 92.25 109 LEU A CA 1
ATOM 882 C C . LEU A 1 109 ? 5.011 -7.284 -5.935 1.00 92.25 109 LEU A C 1
ATOM 884 O O . LEU A 1 109 ? 5.279 -6.240 -6.524 1.00 92.25 109 LEU A O 1
ATOM 888 N N . CYS A 1 110 ? 5.678 -7.703 -4.868 1.00 93.19 110 CYS A N 1
ATOM 889 C CA . CYS A 1 110 ? 6.850 -6.998 -4.381 1.00 93.19 110 CYS A CA 1
ATOM 890 C C . CYS A 1 110 ? 7.964 -7.009 -5.454 1.00 93.19 110 CYS A C 1
ATOM 892 O O . CYS A 1 110 ? 8.367 -8.088 -5.891 1.00 93.19 110 CYS A O 1
ATOM 894 N N . PRO A 1 111 ? 8.477 -5.839 -5.888 1.00 92.00 111 PRO A N 1
ATOM 895 C CA . PRO A 1 111 ? 9.524 -5.747 -6.903 1.00 92.00 111 PRO A CA 1
ATOM 896 C C . PRO A 1 111 ? 10.925 -6.046 -6.368 1.00 92.00 111 PRO A C 1
ATOM 898 O O . PRO A 1 111 ? 11.861 -6.093 -7.161 1.00 92.00 111 PRO A O 1
ATOM 901 N N . TRP A 1 112 ? 11.085 -6.225 -5.051 1.00 92.69 112 TRP A N 1
ATOM 902 C CA . TRP A 1 112 ? 12.385 -6.484 -4.444 1.00 92.69 112 TRP A CA 1
ATOM 903 C C . TRP A 1 112 ? 13.026 -7.749 -5.022 1.00 92.69 112 TRP A C 1
ATOM 905 O O . TRP A 1 112 ? 12.394 -8.811 -5.112 1.00 92.69 112 TRP A O 1
ATOM 915 N N . VAL A 1 113 ? 14.306 -7.623 -5.360 1.00 89.31 113 VAL A N 1
ATOM 916 C CA . VAL A 1 113 ? 15.172 -8.699 -5.844 1.00 89.31 113 VAL A CA 1
ATOM 917 C C . VAL A 1 113 ? 16.419 -8.779 -4.974 1.00 89.31 113 VAL A C 1
ATOM 919 O O . VAL A 1 113 ? 16.939 -7.752 -4.540 1.00 89.31 113 VAL A O 1
ATOM 922 N N . ASP A 1 114 ? 16.903 -9.997 -4.736 1.00 85.62 114 ASP A N 1
ATOM 923 C CA . ASP A 1 114 ? 18.115 -10.239 -3.957 1.00 85.62 114 ASP A CA 1
ATOM 924 C C . ASP A 1 114 ? 19.351 -9.690 -4.701 1.00 85.62 114 ASP A C 1
ATOM 926 O O . ASP A 1 114 ? 19.664 -10.173 -5.797 1.00 85.62 114 ASP A O 1
ATOM 930 N N . PRO A 1 115 ? 20.090 -8.724 -4.119 1.00 82.38 115 PRO A N 1
ATOM 931 C CA . PRO A 1 115 ? 21.312 -8.190 -4.720 1.00 82.38 115 PRO A CA 1
ATOM 932 C C . PRO A 1 115 ? 22.408 -9.240 -4.923 1.00 82.38 115 PRO A C 1
ATOM 934 O O . PRO A 1 115 ? 23.234 -9.101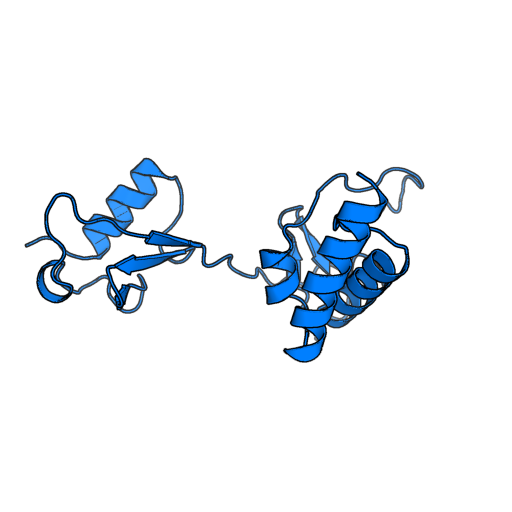 -5.824 1.00 82.38 115 PRO A O 1
ATOM 937 N N . ALA A 1 116 ? 22.443 -10.276 -4.083 1.00 84.81 116 ALA A N 1
ATOM 938 C CA . ALA A 1 116 ? 23.444 -11.335 -4.142 1.00 84.81 116 ALA A CA 1
ATOM 939 C C . ALA A 1 116 ? 23.051 -12.468 -5.101 1.00 84.81 116 ALA A C 1
ATOM 941 O O . ALA A 1 116 ? 23.929 -13.165 -5.609 1.00 84.81 116 ALA A O 1
ATOM 942 N N . ASN A 1 117 ? 21.753 -12.648 -5.373 1.00 84.38 117 ASN A N 1
ATOM 943 C CA . ASN A 1 117 ? 21.230 -13.743 -6.190 1.00 84.38 117 ASN A CA 1
ATOM 944 C C . ASN A 1 117 ? 20.223 -13.230 -7.226 1.00 84.38 117 ASN A C 1
ATOM 946 O O . ASN A 1 117 ? 19.007 -13.289 -7.028 1.00 84.38 117 ASN A O 1
ATOM 950 N N . ALA A 1 118 ? 20.739 -12.782 -8.375 1.00 71.50 118 ALA A N 1
ATOM 951 C CA . ALA A 1 118 ? 19.924 -12.346 -9.504 1.00 71.50 118 ALA A CA 1
ATOM 952 C C . ALA A 1 118 ? 18.970 -13.473 -9.957 1.00 71.50 118 ALA A C 1
ATOM 954 O O . ALA A 1 118 ? 19.385 -14.446 -10.585 1.00 71.50 118 ALA A O 1
ATOM 955 N N . GLY A 1 119 ? 17.688 -13.347 -9.606 1.00 73.81 119 GLY A N 1
ATOM 956 C CA . GLY A 1 119 ? 16.643 -14.339 -9.886 1.00 73.81 119 GLY A CA 1
ATOM 957 C C . GLY A 1 119 ? 15.802 -14.731 -8.669 1.00 73.81 119 GLY A C 1
ATOM 958 O O . GLY A 1 119 ? 14.714 -15.279 -8.844 1.00 73.81 119 GLY A O 1
ATOM 959 N N . VAL A 1 120 ? 16.254 -14.415 -7.452 1.00 84.62 120 VAL A N 1
ATOM 960 C CA . VAL A 1 120 ? 15.464 -14.593 -6.227 1.00 84.62 120 VAL A CA 1
ATOM 961 C C . VAL A 1 120 ? 14.734 -13.286 -5.922 1.00 84.62 120 VAL A C 1
ATOM 963 O O . VAL A 1 120 ? 15.346 -12.290 -5.549 1.00 84.62 120 VAL A O 1
ATOM 966 N N . GLY A 1 121 ? 13.418 -13.281 -6.131 1.00 87.88 121 GLY A N 1
ATOM 967 C CA . GLY A 1 121 ? 12.542 -12.149 -5.827 1.00 87.88 121 GLY A CA 1
ATOM 968 C C . GLY A 1 121 ? 11.623 -12.432 -4.644 1.00 87.88 121 GLY A C 1
ATOM 969 O O . GLY A 1 121 ? 11.396 -13.587 -4.273 1.00 87.88 121 GLY A O 1
ATOM 970 N N . CYS A 1 122 ? 11.057 -11.376 -4.066 1.00 91.56 122 CYS A N 1
ATOM 971 C CA . CYS A 1 122 ? 10.039 -11.522 -3.032 1.00 91.56 122 CYS A CA 1
ATOM 972 C C . CYS A 1 122 ? 8.709 -12.004 -3.657 1.00 91.56 122 CYS A C 1
ATOM 974 O O . CYS A 1 122 ? 8.161 -11.317 -4.518 1.00 91.56 122 CYS A O 1
ATOM 976 N N . PRO A 1 123 ? 8.132 -13.147 -3.230 1.00 90.38 123 PRO A N 1
ATOM 977 C CA . PRO A 1 123 ? 6.889 -13.667 -3.807 1.00 90.38 123 PRO A CA 1
ATOM 978 C C . PRO A 1 123 ? 5.629 -12.994 -3.240 1.00 90.38 123 PRO A C 1
ATOM 980 O O . PRO A 1 123 ? 4.516 -13.406 -3.567 1.00 90.38 123 PRO A O 1
ATOM 983 N N . ALA A 1 124 ? 5.786 -12.014 -2.347 1.00 91.00 124 ALA A N 1
ATOM 984 C CA . ALA A 1 124 ? 4.672 -11.394 -1.653 1.00 91.00 124 ALA A CA 1
ATOM 985 C C . ALA A 1 124 ? 3.791 -10.588 -2.611 1.00 91.00 124 ALA A C 1
ATOM 987 O O . ALA A 1 124 ? 4.283 -9.786 -3.408 1.00 91.00 124 ALA A O 1
ATOM 988 N N . GLU A 1 125 ? 2.484 -10.782 -2.479 1.00 92.06 125 GLU A N 1
ATOM 989 C CA . GLU A 1 125 ? 1.467 -9.969 -3.130 1.00 92.06 125 GLU A CA 1
ATOM 990 C C . GLU A 1 125 ? 0.981 -8.882 -2.172 1.00 92.06 125 GLU A C 1
ATOM 992 O O . GLU A 1 125 ? 0.842 -9.108 -0.968 1.00 92.06 125 GLU A O 1
ATOM 997 N N . TRP A 1 126 ? 0.751 -7.694 -2.712 1.00 89.25 126 TRP A N 1
ATOM 998 C CA . TRP A 1 126 ? 0.238 -6.543 -1.990 1.00 89.25 126 TRP A CA 1
ATOM 999 C C . TRP A 1 126 ? -1.236 -6.344 -2.309 1.00 89.25 126 TRP A C 1
ATOM 1001 O O . TRP A 1 126 ? -1.636 -6.341 -3.475 1.00 89.25 126 TRP A O 1
ATOM 1011 N N . ASP A 1 127 ? -2.031 -6.132 -1.263 1.00 85.81 127 ASP A N 1
ATOM 1012 C CA . ASP A 1 127 ? -3.425 -5.745 -1.424 1.00 85.81 127 ASP A CA 1
ATOM 1013 C C . ASP A 1 127 ? -3.507 -4.335 -2.025 1.00 85.81 127 ASP A C 1
ATOM 1015 O O . ASP A 1 127 ? -2.762 -3.423 -1.642 1.00 85.81 127 ASP A O 1
ATOM 1019 N N . PHE A 1 128 ? -4.432 -4.145 -2.965 1.00 85.94 128 PHE A N 1
ATOM 1020 C CA . PHE A 1 128 ? -4.674 -2.843 -3.567 1.00 85.94 128 PHE A CA 1
ATOM 1021 C C . PHE A 1 128 ? -5.100 -1.794 -2.530 1.00 85.94 128 PHE A C 1
ATOM 1023 O O . PHE A 1 128 ? -4.764 -0.624 -2.693 1.00 85.94 128 PHE A O 1
ATOM 1030 N N . VAL A 1 129 ? -5.773 -2.187 -1.446 1.00 82.94 129 VAL A N 1
ATOM 1031 C CA . VAL A 1 129 ? -6.136 -1.285 -0.342 1.00 82.94 129 VAL A CA 1
ATOM 1032 C C . VAL A 1 129 ? -4.886 -0.650 0.276 1.00 82.94 129 VAL A C 1
ATOM 1034 O O . VAL A 1 129 ? -4.843 0.569 0.454 1.00 82.94 129 VAL A O 1
ATOM 1037 N N . ILE A 1 130 ? -3.838 -1.448 0.508 1.00 81.94 130 ILE A N 1
ATOM 1038 C CA . ILE A 1 130 ? -2.556 -0.972 1.044 1.00 81.94 130 ILE A CA 1
ATOM 1039 C C . ILE A 1 130 ? -1.864 -0.070 0.017 1.00 81.94 130 ILE A C 1
ATOM 1041 O O . ILE A 1 130 ? -1.465 1.049 0.339 1.00 81.94 130 ILE A O 1
ATOM 1045 N N . VAL A 1 131 ? -1.779 -0.512 -1.241 1.00 85.75 131 VAL A N 1
ATOM 1046 C CA . VAL A 1 131 ? -1.166 0.267 -2.333 1.00 85.75 131 VAL A CA 1
ATOM 1047 C C . VAL A 1 131 ? -1.840 1.632 -2.489 1.00 85.75 131 VAL A C 1
ATOM 1049 O O . VAL A 1 131 ? -1.159 2.650 -2.554 1.00 85.75 131 VAL A O 1
ATOM 1052 N N . ARG A 1 132 ? -3.176 1.675 -2.493 1.00 84.81 132 ARG A N 1
ATOM 1053 C CA . ARG A 1 132 ? -3.985 2.894 -2.643 1.00 84.81 132 ARG A CA 1
ATOM 1054 C C . ARG A 1 132 ? -3.789 3.888 -1.498 1.00 84.81 132 ARG A C 1
ATOM 1056 O O . ARG A 1 132 ? -3.986 5.083 -1.714 1.00 84.81 132 ARG A O 1
ATOM 1063 N N . ARG A 1 133 ? -3.450 3.409 -0.297 1.00 79.44 133 ARG A N 1
ATOM 1064 C CA . ARG A 1 133 ? -3.180 4.245 0.883 1.00 79.44 133 ARG A CA 1
ATOM 1065 C C . ARG A 1 133 ? -1.752 4.796 0.886 1.00 79.44 133 ARG A C 1
ATOM 1067 O O . ARG A 1 133 ? -1.557 5.935 1.295 1.00 79.44 133 ARG A O 1
ATOM 1074 N N . LEU A 1 134 ? -0.779 3.986 0.466 1.00 83.62 134 LEU A N 1
ATOM 1075 C CA . LEU A 1 134 ? 0.648 4.324 0.506 1.00 83.62 134 LEU A CA 1
ATOM 1076 C C . LEU A 1 134 ? 1.120 5.135 -0.702 1.00 83.62 134 LEU A C 1
ATOM 1078 O O . LEU A 1 134 ? 2.021 5.961 -0.578 1.00 83.62 134 LEU A O 1
ATOM 1082 N N . ALA A 1 135 ? 0.540 4.879 -1.871 1.00 82.19 135 ALA A N 1
ATOM 1083 C CA . ALA A 1 135 ? 0.886 5.581 -3.093 1.00 82.19 135 ALA A CA 1
ATOM 1084 C C . ALA A 1 135 ? 0.322 7.008 -3.073 1.00 82.19 135 ALA A C 1
ATOM 1086 O O . ALA A 1 135 ? -0.806 7.252 -2.633 1.00 82.19 135 ALA A O 1
ATOM 1087 N N . VAL A 1 136 ? 1.089 7.957 -3.609 1.00 80.19 136 VAL A N 1
ATOM 1088 C CA . VAL A 1 136 ? 0.651 9.351 -3.775 1.00 80.19 136 VAL A CA 1
ATOM 1089 C C . VAL A 1 136 ? -0.258 9.431 -5.001 1.00 80.19 136 VAL A C 1
ATOM 1091 O O . VAL A 1 136 ? 0.167 9.863 -6.066 1.00 80.19 136 VAL A O 1
ATOM 1094 N N . LEU A 1 137 ? -1.495 8.942 -4.869 1.00 82.06 137 LEU A N 1
ATOM 1095 C CA . LEU A 1 137 ? -2.486 8.929 -5.947 1.00 82.06 137 LEU A CA 1
ATOM 1096 C C . LEU A 1 137 ? -3.537 10.020 -5.743 1.00 82.06 137 LEU A C 1
ATOM 1098 O O . LEU A 1 137 ? -4.189 10.110 -4.696 1.00 82.06 137 LEU A O 1
ATOM 1102 N N . THR A 1 138 ? -3.781 10.792 -6.792 1.00 86.06 138 THR A N 1
ATOM 1103 C CA . THR A 1 138 ? -4.964 11.643 -6.923 1.00 86.06 138 THR A CA 1
ATOM 1104 C C . THR A 1 138 ? -6.232 10.792 -7.027 1.00 86.06 138 THR A C 1
ATOM 1106 O O . THR A 1 138 ? -6.205 9.624 -7.417 1.00 86.06 138 THR A O 1
ATOM 1109 N N . ASP A 1 139 ? -7.398 11.371 -6.737 1.00 84.75 139 ASP A N 1
ATOM 1110 C CA . ASP A 1 139 ? -8.663 10.631 -6.858 1.00 84.75 139 ASP A CA 1
ATOM 1111 C C . ASP A 1 139 ? -8.974 10.193 -8.296 1.00 84.75 139 ASP A C 1
ATOM 1113 O O . ASP A 1 139 ? -9.687 9.210 -8.505 1.00 84.75 139 ASP A O 1
ATOM 1117 N N . ALA A 1 140 ? -8.443 10.905 -9.294 1.00 87.50 140 ALA A N 1
ATOM 1118 C CA . ALA A 1 140 ? -8.526 10.493 -10.690 1.00 87.50 140 ALA A CA 1
ATOM 1119 C C . ALA A 1 140 ? -7.681 9.237 -10.951 1.00 87.50 140 ALA A C 1
ATOM 1121 O O . ALA A 1 140 ? -8.182 8.289 -11.551 1.00 87.50 140 ALA A O 1
ATOM 1122 N N . GLU A 1 141 ? -6.447 9.198 -10.444 1.00 89.06 141 GLU A N 1
ATOM 1123 C CA . GLU A 1 141 ? -5.561 8.035 -10.573 1.00 89.06 141 GLU A CA 1
ATOM 1124 C C . GLU A 1 141 ? -6.100 6.815 -9.830 1.00 89.06 141 GLU A C 1
ATOM 1126 O O . GLU A 1 141 ? -6.052 5.715 -10.371 1.00 89.06 141 GLU A O 1
ATOM 1131 N N . LYS A 1 142 ? -6.703 6.992 -8.645 1.00 88.44 142 LYS A N 1
ATOM 1132 C CA . LYS A 1 142 ? -7.360 5.889 -7.919 1.00 88.44 142 LYS A CA 1
ATOM 1133 C C . LYS A 1 142 ? -8.440 5.218 -8.770 1.00 88.44 142 LYS A C 1
ATOM 1135 O O . LYS A 1 142 ? -8.434 3.998 -8.913 1.00 88.44 142 LYS A O 1
ATOM 1140 N N . ARG A 1 143 ? -9.332 6.013 -9.376 1.00 90.69 143 ARG A N 1
ATOM 1141 C CA . ARG A 1 143 ? -10.387 5.500 -10.269 1.00 90.69 143 ARG A CA 1
ATOM 1142 C C . ARG A 1 143 ? -9.806 4.818 -11.502 1.00 90.69 143 ARG A C 1
ATOM 1144 O O . ARG A 1 143 ? -10.308 3.783 -11.932 1.00 90.69 143 ARG A O 1
ATOM 1151 N N . GLU A 1 144 ? -8.749 5.390 -12.066 1.00 92.69 144 GLU A N 1
ATOM 1152 C CA . GLU A 1 144 ? -8.074 4.809 -13.223 1.00 92.69 144 GLU A CA 1
ATOM 1153 C C . GLU A 1 144 ? -7.409 3.470 -12.886 1.00 92.69 144 GLU A C 1
ATOM 1155 O O . GLU A 1 144 ? -7.480 2.528 -13.677 1.00 92.69 144 GLU A O 1
ATOM 1160 N N . PHE A 1 145 ? -6.818 3.349 -11.698 1.00 93.25 145 PHE A N 1
ATOM 1161 C CA . PHE A 1 145 ? -6.236 2.099 -11.219 1.00 93.25 145 PHE A CA 1
ATOM 1162 C C . PHE A 1 145 ? -7.313 1.033 -11.046 1.00 93.25 145 PHE A C 1
ATOM 1164 O O . PHE A 1 145 ? -7.177 -0.056 -11.597 1.00 93.25 145 PHE A O 1
ATOM 1171 N N . GLU A 1 146 ? -8.410 1.355 -10.359 1.00 92.75 146 GLU A N 1
ATOM 1172 C CA . GLU A 1 146 ? -9.554 0.452 -10.165 1.00 92.75 146 GLU A CA 1
ATOM 1173 C C . GLU A 1 146 ? -10.112 -0.057 -11.510 1.00 92.75 146 GLU A C 1
ATOM 1175 O O . GLU A 1 146 ? -10.365 -1.258 -11.682 1.00 92.75 146 GLU A O 1
ATOM 1180 N N . ARG A 1 147 ? -10.223 0.837 -12.503 1.00 94.38 147 ARG A N 1
ATOM 1181 C CA . ARG A 1 147 ? -10.634 0.493 -13.870 1.00 94.38 147 ARG A CA 1
ATOM 1182 C C . ARG A 1 147 ? -9.632 -0.448 -14.544 1.00 94.38 147 ARG A C 1
ATOM 1184 O O . ARG A 1 147 ? -10.035 -1.502 -15.035 1.00 94.38 147 ARG A O 1
ATOM 1191 N N . LYS A 1 148 ? -8.337 -0.107 -14.551 1.00 94.44 148 LYS A N 1
ATOM 1192 C CA . LYS A 1 148 ? -7.286 -0.924 -15.186 1.00 94.44 148 LYS A CA 1
ATOM 1193 C C . LYS A 1 148 ? -7.146 -2.299 -14.545 1.00 94.44 148 LYS A C 1
ATOM 1195 O O . LYS A 1 148 ? -7.012 -3.277 -15.269 1.00 94.44 148 LYS A O 1
ATOM 1200 N N . ILE A 1 149 ? -7.219 -2.395 -13.217 1.00 93.75 149 ILE A N 1
ATOM 1201 C CA . ILE A 1 149 ? -7.212 -3.674 -12.489 1.00 93.75 149 ILE A CA 1
ATOM 1202 C C . ILE A 1 149 ? -8.342 -4.564 -13.009 1.00 93.75 149 ILE A C 1
ATOM 1204 O O . ILE A 1 149 ? -8.100 -5.713 -13.379 1.00 93.75 149 ILE A O 1
ATOM 1208 N N . SER A 1 150 ? -9.554 -4.012 -13.095 1.00 93.69 150 SER A N 1
ATOM 1209 C CA . SER A 1 150 ? -10.739 -4.736 -13.563 1.00 93.69 150 SER A CA 1
ATOM 1210 C C . SER A 1 150 ? -10.597 -5.185 -15.021 1.00 93.69 150 SER A C 1
ATOM 1212 O O . SER A 1 150 ? -10.841 -6.346 -15.344 1.00 93.69 150 SER A O 1
ATOM 1214 N N . GLU A 1 151 ? -10.151 -4.300 -15.913 1.00 94.50 151 GLU A N 1
ATOM 1215 C CA . GLU A 1 151 ? -9.948 -4.630 -17.329 1.00 94.50 151 GLU A CA 1
ATOM 1216 C C . GLU A 1 151 ? -8.852 -5.676 -17.541 1.00 94.50 151 GLU A C 1
ATOM 1218 O O . GLU A 1 151 ? -9.032 -6.617 -18.314 1.00 94.50 151 GLU A O 1
ATOM 1223 N N . ASN A 1 152 ? -7.728 -5.536 -16.844 1.00 94.50 152 ASN A N 1
ATOM 1224 C CA . ASN A 1 152 ? -6.606 -6.465 -16.923 1.00 94.50 152 ASN A CA 1
ATOM 1225 C C . ASN A 1 152 ? -6.974 -7.841 -16.362 1.00 94.50 152 ASN A C 1
ATOM 1227 O O . ASN A 1 152 ? -6.547 -8.860 -16.906 1.00 94.50 152 ASN A O 1
ATOM 1231 N N . TYR A 1 153 ? -7.793 -7.880 -15.308 1.00 92.19 153 TYR A N 1
ATOM 1232 C CA . TYR A 1 153 ? -8.352 -9.119 -14.779 1.00 92.19 153 TYR A CA 1
ATOM 1233 C C . TYR A 1 153 ? -9.225 -9.822 -15.825 1.00 92.19 153 TYR A C 1
ATOM 1235 O O . TYR A 1 153 ? -8.992 -10.990 -16.131 1.00 92.19 153 TYR A O 1
ATOM 1243 N N . LEU A 1 154 ? -10.166 -9.095 -16.438 1.00 92.38 154 LEU A N 1
ATOM 1244 C CA . LEU A 1 154 ? -11.085 -9.646 -17.440 1.00 92.38 154 LEU A CA 1
ATOM 1245 C C . LEU A 1 154 ? -10.388 -10.106 -18.725 1.00 92.38 154 LEU A C 1
ATOM 1247 O O . LEU A 1 154 ? -10.862 -11.031 -19.368 1.00 92.38 154 LEU A O 1
ATOM 1251 N N . ARG A 1 155 ? -9.272 -9.483 -19.116 1.00 87.94 155 ARG A N 1
ATOM 1252 C CA . ARG A 1 155 ? -8.497 -9.895 -20.301 1.00 87.94 155 ARG A CA 1
ATOM 1253 C C . ARG A 1 155 ? -7.704 -11.187 -20.098 1.00 87.94 155 ARG A C 1
ATOM 1255 O O . ARG A 1 155 ? -7.278 -11.783 -21.084 1.00 87.94 155 ARG A O 1
ATOM 1262 N N . ARG A 1 156 ? -7.432 -11.568 -18.847 1.00 73.81 156 ARG A N 1
ATOM 1263 C CA . ARG A 1 156 ? -6.655 -12.769 -18.505 1.00 73.81 156 ARG A CA 1
ATOM 1264 C C . ARG A 1 156 ? -7.543 -13.959 -18.117 1.00 73.81 156 ARG A C 1
ATOM 1266 O O . ARG A 1 156 ? -7.052 -15.085 -18.176 1.00 73.81 156 ARG A O 1
ATOM 1273 N N . ALA A 1 157 ? -8.773 -13.698 -17.670 1.00 55.75 157 ALA A N 1
ATOM 1274 C CA . ALA A 1 157 ? -9.790 -14.705 -17.358 1.00 55.75 157 ALA A CA 1
ATOM 1275 C C . ALA A 1 157 ? -10.348 -15.357 -18.632 1.00 55.75 157 ALA A C 1
ATOM 1277 O O . ALA A 1 157 ? -10.606 -16.580 -18.576 1.00 55.75 157 ALA A O 1
#

Organism: NCBI:txid282301

Secondary structure (DSSP, 8-state):
--BHHHHHHHHHHHH-PPTTSEEEEETTEEE-HHHHTTSBGGGGT--TT---EEEE-----EE-SPPTTT----SSS-EEE-TTS-EE-HHHHHHHHHHHHHTT--SEE---B-SSSTT-B--PEEPHHHHHHHS---HHHHHHHHHHHHHHHHHH-

Sequence (157 aa):
DAQIKDLFRKLEDKTGLKPGAYQMVYVSKTIDFEQHKDKHLTEFHLENHSNLFMELDDCVELTDLPDMITWDDDKDGKRAKMPCGHAIGPESLTSYCHSLLDTGRYRFLCPWVDPANAGVGCPAEWDFVIVRRLAVLTDAEKREFERKISENYLRRA